Protein AF-A0A2H5UZZ0-F1 (afdb_monomer_lite)

pLDDT: mean 88.1, std 7.13, range [58.72, 93.19]

Radius of gyration: 11.6 Å; chains: 1; bounding box: 24×25×24 Å

Structure (mmCIF, N/CA/C/O backbone):
data_AF-A0A2H5UZZ0-F1
#
_entry.id   AF-A0A2H5UZZ0-F1
#
loop_
_atom_site.group_PDB
_atom_site.id
_atom_site.type_symbol
_atom_site.label_atom_id
_atom_site.label_alt_id
_atom_site.label_comp_id
_atom_site.label_asym_id
_atom_site.label_entity_id
_atom_site.label_seq_id
_atom_site.pdbx_PDB_ins_code
_atom_site.Cartn_x
_atom_site.Cartn_y
_atom_site.Cartn_z
_atom_site.occupancy
_atom_site.B_iso_or_equiv
_atom_site.auth_seq_id
_atom_site.auth_comp_id
_atom_site.auth_asym_id
_atom_site.auth_atom_id
_atom_site.pdbx_PDB_model_num
ATOM 1 N N . MET A 1 1 ? -2.057 -1.718 -13.444 1.00 82.50 1 MET A N 1
ATOM 2 C CA . MET A 1 1 ? -0.652 -2.173 -13.579 1.00 82.50 1 MET A CA 1
ATOM 3 C C . MET A 1 1 ? -0.519 -3.522 -12.903 1.00 82.50 1 MET A C 1
ATOM 5 O O . MET A 1 1 ? -0.772 -3.608 -11.705 1.00 82.50 1 MET A O 1
ATOM 9 N N . LEU A 1 2 ? -0.146 -4.548 -13.664 1.00 9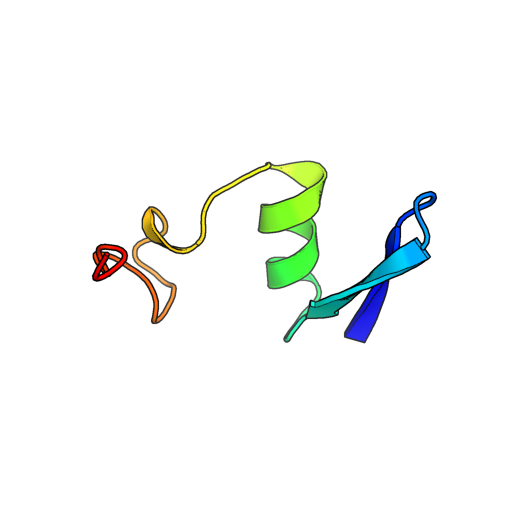1.19 2 LEU A N 1
ATOM 10 C CA . LEU A 1 2 ? 0.138 -5.883 -13.144 1.00 91.19 2 LEU A CA 1
ATOM 11 C C . LEU A 1 2 ? 1.566 -5.920 -12.576 1.00 91.19 2 LEU A C 1
ATOM 13 O O . LEU A 1 2 ? 2.504 -5.468 -13.229 1.00 91.19 2 LEU A O 1
ATOM 17 N N . TYR A 1 3 ? 1.724 -6.433 -11.360 1.00 91.44 3 TYR A N 1
ATOM 18 C CA . TYR A 1 3 ? 3.012 -6.677 -10.719 1.00 91.44 3 TYR A CA 1
ATOM 19 C C . TYR A 1 3 ? 3.103 -8.148 -10.330 1.00 91.44 3 TYR A C 1
ATOM 21 O O . TYR A 1 3 ? 2.269 -8.638 -9.571 1.00 91.44 3 TYR A O 1
ATOM 29 N N . VAL A 1 4 ? 4.110 -8.840 -10.849 1.00 92.06 4 VAL A N 1
ATOM 30 C CA . VAL A 1 4 ? 4.331 -10.265 -10.594 1.00 92.06 4 VAL A CA 1
ATOM 31 C C . VAL A 1 4 ? 5.515 -10.396 -9.646 1.00 92.06 4 VAL A C 1
ATOM 33 O O . VAL A 1 4 ? 6.585 -9.850 -9.914 1.00 92.06 4 VAL A O 1
ATOM 36 N N . LYS A 1 5 ? 5.308 -11.062 -8.508 1.00 89.94 5 LYS A N 1
ATOM 37 C CA . LYS A 1 5 ? 6.384 -11.400 -7.567 1.00 89.94 5 LYS A CA 1
ATOM 38 C C . LYS A 1 5 ? 7.142 -12.639 -8.049 1.00 89.94 5 LYS A C 1
ATOM 40 O O . LYS A 1 5 ? 6.620 -13.410 -8.848 1.00 89.94 5 LYS A O 1
ATOM 45 N N . ASN A 1 6 ? 8.350 -12.854 -7.530 1.00 92.19 6 ASN A N 1
ATOM 46 C CA . ASN A 1 6 ? 9.186 -14.007 -7.898 1.00 92.19 6 ASN A CA 1
ATOM 47 C C . ASN A 1 6 ? 8.526 -15.351 -7.539 1.00 92.19 6 ASN A C 1
ATOM 49 O O . ASN A 1 6 ? 8.749 -16.350 -8.209 1.00 92.19 6 ASN A O 1
ATOM 53 N N . ASP A 1 7 ? 7.668 -15.350 -6.519 1.00 92.38 7 ASP A N 1
ATOM 54 C CA . ASP A 1 7 ? 6.802 -16.461 -6.107 1.00 92.38 7 ASP A CA 1
ATOM 55 C C . ASP A 1 7 ? 5.596 -16.717 -7.041 1.00 92.38 7 ASP A C 1
ATOM 57 O O . ASP A 1 7 ? 4.784 -17.598 -6.775 1.00 92.38 7 ASP A O 1
ATOM 61 N N . GLY A 1 8 ? 5.440 -15.956 -8.129 1.00 91.75 8 GLY A N 1
ATOM 62 C CA . GLY A 1 8 ? 4.333 -16.094 -9.083 1.00 91.75 8 GLY A CA 1
ATOM 63 C C . GLY A 1 8 ? 3.044 -15.376 -8.669 1.00 91.75 8 GLY A C 1
ATOM 64 O O . GLY A 1 8 ? 2.101 -15.296 -9.458 1.00 91.75 8 GLY A O 1
ATOM 65 N N . THR A 1 9 ? 2.987 -14.789 -7.467 1.00 93.00 9 THR A N 1
ATOM 66 C CA . THR A 1 9 ? 1.827 -14.001 -7.034 1.00 93.00 9 THR A CA 1
ATOM 67 C C . THR A 1 9 ? 1.658 -12.764 -7.914 1.00 93.00 9 THR A C 1
ATOM 69 O O . THR A 1 9 ? 2.560 -11.929 -8.027 1.00 93.00 9 THR A O 1
ATOM 72 N N . GLN A 1 10 ? 0.456 -12.597 -8.454 1.00 92.94 10 GLN A N 1
ATOM 73 C CA . GLN A 1 10 ? 0.076 -11.451 -9.269 1.00 92.94 10 GLN A CA 1
ATOM 74 C C . GLN A 1 10 ? -0.692 -10.429 -8.426 1.00 92.94 10 GLN A C 1
ATOM 76 O O . GLN A 1 10 ? -1.720 -10.740 -7.828 1.00 92.94 10 GLN A O 1
ATOM 81 N N . LEU A 1 11 ? -0.194 -9.196 -8.376 1.00 91.94 11 LEU A N 1
ATOM 82 C CA . LEU A 1 11 ? -0.826 -8.067 -7.700 1.00 91.94 11 LEU A CA 1
ATOM 83 C C . LEU A 1 11 ? -1.249 -7.024 -8.728 1.00 91.94 11 LEU A C 1
ATOM 85 O O . LEU A 1 11 ? -0.441 -6.545 -9.526 1.00 91.94 11 LEU A O 1
ATOM 89 N N . TRP A 1 12 ? -2.522 -6.645 -8.679 1.00 91.69 12 TRP A N 1
ATOM 90 C CA . TRP A 1 12 ? -3.070 -5.595 -9.525 1.00 91.69 12 TRP A CA 1
ATOM 91 C C . TRP A 1 12 ? -3.103 -4.265 -8.785 1.00 91.69 12 TRP A C 1
ATOM 93 O O . TRP A 1 12 ? -3.818 -4.089 -7.802 1.00 91.69 12 TRP A O 1
ATOM 103 N N . PHE A 1 13 ? -2.322 -3.311 -9.284 1.00 91.25 13 PHE A N 1
ATOM 104 C CA . PHE A 1 13 ? -2.230 -1.970 -8.726 1.00 91.25 13 PHE A CA 1
ATOM 105 C C . PHE A 1 13 ? -2.931 -0.933 -9.602 1.00 91.25 13 PHE A C 1
ATOM 107 O O . PHE A 1 13 ? -2.806 -0.940 -10.831 1.00 91.25 13 PHE A O 1
ATOM 114 N N . CYS A 1 14 ? -3.589 0.010 -8.928 1.00 88.75 14 CYS A N 1
ATOM 115 C CA . CYS A 1 14 ? -4.213 1.203 -9.497 1.00 88.75 14 CYS A CA 1
ATOM 116 C C . CYS A 1 14 ? -3.215 2.152 -10.164 1.00 88.75 14 CYS A C 1
ATOM 118 O O . CYS A 1 14 ? -3.443 2.655 -11.257 1.00 88.75 14 CYS A O 1
ATOM 120 N N . SER A 1 15 ? -2.103 2.420 -9.484 1.00 89.88 15 SER A N 1
ATOM 121 C CA . SER A 1 15 ? -1.114 3.408 -9.902 1.00 89.88 15 SER A CA 1
ATOM 122 C C . SER A 1 15 ? 0.269 3.049 -9.369 1.00 89.88 15 SER A C 1
ATOM 124 O O . SER A 1 15 ? 0.414 2.209 -8.473 1.00 89.88 15 SER A O 1
ATOM 126 N N . ARG A 1 16 ? 1.300 3.735 -9.876 1.00 90.81 16 ARG A N 1
ATOM 127 C CA . ARG A 1 16 ? 2.674 3.596 -9.374 1.00 90.81 16 ARG A CA 1
ATOM 128 C C . ARG A 1 16 ? 2.761 3.877 -7.870 1.00 90.81 16 ARG A C 1
ATOM 130 O O . ARG A 1 16 ? 3.435 3.136 -7.163 1.00 90.81 16 ARG A O 1
ATOM 137 N N . ARG A 1 17 ? 2.029 4.877 -7.363 1.00 89.25 17 ARG A N 1
ATOM 138 C CA . ARG A 1 17 ? 1.989 5.207 -5.926 1.00 89.25 17 ARG A CA 1
ATOM 139 C C . ARG A 1 17 ? 1.497 4.024 -5.087 1.00 89.25 17 ARG A C 1
ATOM 141 O O . ARG A 1 17 ? 2.104 3.735 -4.060 1.00 89.25 17 ARG A O 1
ATOM 148 N N . CYS A 1 18 ? 0.458 3.319 -5.556 1.00 90.38 18 CYS A N 1
ATOM 149 C CA . CYS A 1 18 ? -0.082 2.123 -4.897 1.00 90.38 18 CYS A CA 1
ATOM 150 C C . CYS A 1 18 ? 1.002 1.028 -4.763 1.00 90.38 18 CYS A C 1
ATOM 152 O O . CYS A 1 18 ? 1.178 0.458 -3.687 1.00 90.38 18 CYS A O 1
ATOM 154 N N . ARG A 1 19 ? 1.778 0.789 -5.832 1.00 92.12 19 ARG A N 1
ATOM 155 C CA . ARG A 1 19 ? 2.871 -0.198 -5.846 1.00 92.12 19 ARG A CA 1
ATOM 156 C C . ARG A 1 19 ? 4.005 0.177 -4.889 1.00 92.12 19 ARG A C 1
ATOM 158 O O . ARG A 1 19 ? 4.394 -0.656 -4.082 1.00 92.12 19 ARG A O 1
ATOM 165 N N . VAL A 1 20 ? 4.519 1.407 -4.961 1.00 92.25 20 VAL A N 1
ATOM 166 C CA . VAL A 1 20 ? 5.654 1.864 -4.130 1.00 92.25 20 VAL A CA 1
ATOM 167 C C . VAL A 1 20 ? 5.299 1.776 -2.640 1.00 92.25 20 VAL A C 1
ATOM 169 O O . VAL A 1 20 ? 6.058 1.232 -1.843 1.00 92.25 20 VAL A O 1
ATOM 172 N N . TYR A 1 21 ? 4.102 2.228 -2.252 1.00 92.31 21 TYR A N 1
ATOM 173 C CA . TYR A 1 21 ? 3.665 2.158 -0.854 1.00 92.31 21 TYR A CA 1
ATOM 174 C C . TYR A 1 21 ? 3.546 0.725 -0.329 1.00 92.31 21 TYR A C 1
ATOM 176 O O . TYR A 1 21 ? 3.955 0.460 0.802 1.00 92.31 21 TYR A O 1
ATOM 184 N N . MET A 1 22 ? 2.995 -0.192 -1.128 1.00 91.56 22 MET A N 1
ATOM 185 C CA . MET A 1 22 ? 2.771 -1.570 -0.693 1.00 91.56 22 MET A CA 1
ATOM 186 C C . MET A 1 22 ? 4.040 -2.432 -0.769 1.00 91.56 22 MET A C 1
ATOM 188 O O . MET A 1 22 ? 4.269 -3.239 0.126 1.00 91.56 22 MET A O 1
ATOM 192 N N . ILE A 1 23 ? 4.863 -2.269 -1.809 1.00 91.62 23 ILE A N 1
ATOM 193 C CA . ILE A 1 23 ? 6.044 -3.110 -2.057 1.00 91.62 23 ILE A CA 1
ATOM 194 C C .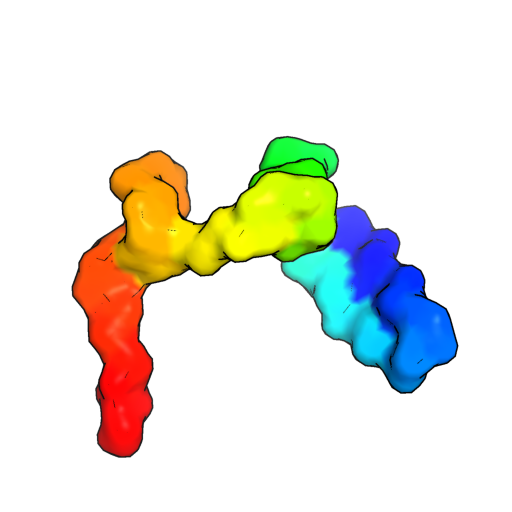 ILE A 1 23 ? 7.302 -2.542 -1.394 1.00 91.62 23 ILE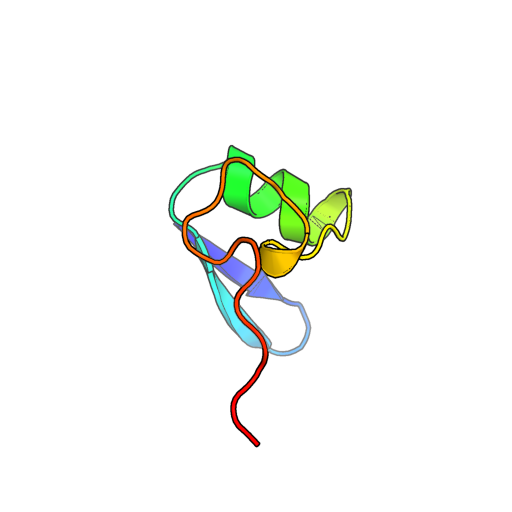 A C 1
ATOM 196 O O . ILE A 1 23 ? 7.975 -3.263 -0.662 1.00 91.62 23 ILE A O 1
ATOM 200 N N . GLU A 1 24 ? 7.616 -1.264 -1.615 1.00 92.50 24 GLU A N 1
ATOM 201 C CA . GLU A 1 24 ? 8.860 -0.655 -1.119 1.00 92.50 24 GLU A CA 1
ATOM 202 C C . GLU A 1 24 ? 8.706 -0.196 0.333 1.00 92.50 24 GLU A C 1
ATOM 204 O O . GLU A 1 24 ? 9.504 -0.558 1.195 1.00 92.50 24 GLU A O 1
ATOM 209 N N . HIS A 1 25 ? 7.633 0.540 0.642 1.00 93.19 25 HIS A N 1
ATOM 210 C CA . HIS A 1 25 ? 7.391 1.038 2.001 1.00 93.19 25 HIS A CA 1
ATOM 211 C C . HIS A 1 25 ? 6.664 0.046 2.916 1.00 93.19 25 HIS A C 1
ATOM 213 O O . HIS A 1 25 ? 6.503 0.337 4.105 1.00 93.19 25 HIS A O 1
ATOM 219 N N . LYS A 1 26 ? 6.196 -1.092 2.378 1.00 90.50 26 LYS A N 1
ATOM 220 C CA . LYS A 1 26 ? 5.469 -2.143 3.114 1.00 90.50 26 LYS A CA 1
ATOM 221 C C . LYS A 1 26 ? 4.324 -1.590 3.977 1.00 90.50 26 LYS A C 1
ATOM 223 O O . LYS A 1 26 ? 4.077 -2.058 5.088 1.00 90.50 26 LYS A O 1
ATOM 228 N N . LYS A 1 27 ? 3.647 -0.539 3.501 1.00 91.19 27 LYS A N 1
ATOM 229 C CA . LYS A 1 27 ? 2.536 0.093 4.219 1.00 91.19 27 LYS A CA 1
ATOM 230 C C . LYS A 1 27 ? 1.247 -0.665 3.950 1.00 91.19 27 LYS A C 1
ATOM 232 O O . LYS A 1 27 ? 0.863 -0.874 2.802 1.00 91.19 27 LYS A O 1
ATOM 237 N N . ASP A 1 28 ? 0.539 -0.984 5.025 1.00 88.12 28 ASP A N 1
ATOM 238 C CA . ASP A 1 28 ? -0.828 -1.476 4.940 1.00 88.12 28 ASP A CA 1
ATOM 239 C C . ASP A 1 28 ? -1.772 -0.357 4.485 1.00 88.12 28 ASP A C 1
ATOM 241 O O . ASP A 1 28 ? -1.839 0.680 5.158 1.00 88.12 28 ASP A O 1
ATOM 245 N N . PRO A 1 29 ? -2.572 -0.558 3.421 1.00 89.56 29 PRO A N 1
ATOM 246 C CA . PRO A 1 29 ? -3.553 0.434 2.993 1.00 89.56 29 PRO A CA 1
ATOM 247 C C . PRO A 1 29 ? -4.541 0.765 4.117 1.00 89.56 29 PRO A C 1
ATOM 249 O O . PRO A 1 29 ? -4.864 1.922 4.338 1.00 89.56 29 PRO A O 1
ATOM 252 N N . ARG A 1 30 ? -4.898 -0.208 4.959 1.00 88.56 30 ARG A N 1
ATOM 253 C CA . ARG A 1 30 ? -5.835 -0.013 6.080 1.00 88.56 30 ARG A CA 1
ATOM 254 C C . ARG A 1 30 ? -5.383 1.012 7.122 1.00 88.56 30 ARG A C 1
ATOM 256 O O . ARG A 1 30 ? -6.211 1.547 7.853 1.00 88.56 30 ARG A O 1
ATOM 263 N N . LYS A 1 31 ? -4.078 1.290 7.197 1.00 88.62 31 LYS A N 1
ATOM 264 C CA . LYS A 1 31 ? -3.489 2.283 8.110 1.00 88.62 31 LYS A CA 1
ATOM 265 C C . LYS A 1 31 ? -3.264 3.642 7.436 1.00 88.62 31 LYS A C 1
ATOM 267 O O . LYS A 1 31 ? -2.931 4.612 8.112 1.00 88.62 31 LYS A O 1
ATOM 272 N N . LEU A 1 32 ? -3.440 3.733 6.117 1.00 89.88 32 LEU A N 1
ATOM 273 C CA . LEU A 1 32 ? -3.247 4.950 5.335 1.00 89.88 32 LEU A CA 1
ATOM 274 C C . LEU A 1 32 ? -4.569 5.713 5.206 1.00 89.88 32 LEU A C 1
ATOM 276 O O . LEU A 1 32 ? -5.450 5.282 4.467 1.00 89.88 32 LEU A O 1
ATOM 280 N N . LYS A 1 33 ? -4.658 6.883 5.856 1.00 88.25 33 LYS A N 1
ATOM 281 C CA . LYS A 1 33 ? -5.847 7.765 5.881 1.00 88.25 33 LYS A CA 1
ATOM 282 C C . LYS A 1 33 ? -6.424 8.116 4.503 1.00 88.25 33 LYS A C 1
ATOM 284 O O . LYS A 1 33 ? -7.602 8.416 4.396 1.00 88.25 33 LYS A O 1
ATOM 289 N N . TRP A 1 34 ? -5.591 8.106 3.463 1.00 87.31 34 TRP A N 1
ATOM 290 C CA . TRP A 1 34 ? -5.964 8.497 2.100 1.00 87.31 34 TRP A CA 1
ATOM 291 C C . TRP A 1 34 ? -6.489 7.340 1.239 1.00 87.31 34 TRP A C 1
ATOM 293 O O . TRP A 1 34 ? -6.829 7.551 0.078 1.00 87.31 34 TRP A O 1
ATOM 303 N N . THR A 1 35 ? -6.523 6.113 1.763 1.00 89.31 35 THR A N 1
ATOM 304 C CA . THR A 1 35 ? -7.046 4.959 1.023 1.00 89.31 35 THR A CA 1
ATOM 305 C C . THR A 1 35 ? -8.478 4.652 1.447 1.00 89.31 35 THR A C 1
ATOM 307 O O . THR A 1 35 ? -8.846 4.840 2.603 1.00 89.31 35 THR A O 1
ATOM 310 N N . GLN A 1 36 ? -9.281 4.113 0.530 1.00 87.00 36 GLN A N 1
ATOM 311 C CA . GLN A 1 36 ? -10.674 3.733 0.811 1.00 87.00 36 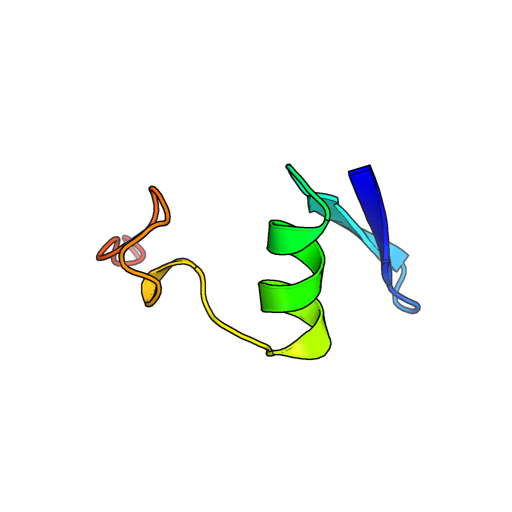GLN A CA 1
ATOM 312 C C . GLN A 1 36 ? -10.808 2.618 1.860 1.00 87.00 36 GLN A C 1
ATOM 314 O O . GLN A 1 36 ? -11.858 2.461 2.471 1.00 87.00 36 GLN A O 1
ATOM 319 N N . LEU A 1 37 ? -9.740 1.847 2.077 1.00 87.12 37 LEU A N 1
ATOM 320 C CA . LEU A 1 37 ? -9.702 0.752 3.048 1.00 87.12 37 LEU A CA 1
ATOM 321 C C . LEU A 1 37 ? -9.325 1.234 4.459 1.00 87.12 37 LEU A C 1
ATOM 323 O O . LEU A 1 37 ? -9.182 0.413 5.368 1.00 87.12 37 LE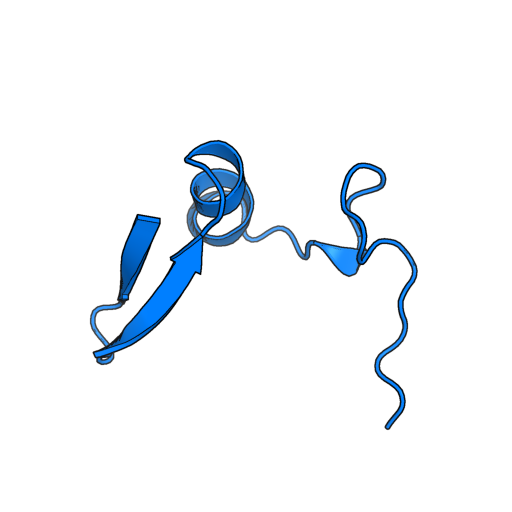U A O 1
ATOM 327 N N . TYR A 1 38 ? -9.100 2.537 4.649 1.00 90.25 38 TYR A N 1
ATOM 328 C CA . TYR A 1 38 ? -8.708 3.095 5.937 1.00 90.25 38 TYR A CA 1
ATOM 329 C C . TYR A 1 38 ? -9.744 2.781 7.020 1.00 90.25 38 TYR A C 1
ATOM 331 O O . TYR A 1 38 ? -10.933 3.033 6.849 1.00 90.25 38 TYR A O 1
ATOM 339 N N . GLY A 1 39 ? -9.289 2.216 8.140 1.00 85.69 39 GLY A N 1
ATOM 340 C CA . GLY A 1 39 ? -10.164 1.880 9.267 1.00 85.69 39 GLY A CA 1
ATOM 341 C C . GLY A 1 39 ? -11.054 0.649 9.056 1.00 85.69 39 GLY A C 1
ATOM 342 O O . GLY A 1 39 ? -11.780 0.271 9.973 1.00 85.69 39 GLY A O 1
ATOM 343 N N . GLN A 1 40 ? -10.980 -0.027 7.903 1.00 85.44 40 GLN A N 1
ATOM 344 C CA . GLN A 1 40 ? -11.686 -1.292 7.715 1.00 85.44 40 GLN A CA 1
ATOM 345 C C . GLN A 1 40 ? -11.007 -2.405 8.519 1.00 85.44 40 GLN A C 1
ATOM 347 O O . GLN A 1 40 ? -9.879 -2.819 8.229 1.00 85.44 40 GLN A O 1
ATOM 352 N N . GLN A 1 41 ? -11.712 -2.915 9.528 1.00 77.00 41 GLN A N 1
ATOM 353 C CA . GLN A 1 41 ? -11.350 -4.170 10.178 1.00 77.00 41 GLN A CA 1
ATOM 354 C C . GLN A 1 41 ? -11.688 -5.332 9.241 1.00 77.00 41 GLN A C 1
ATOM 356 O O . GLN A 1 41 ? -12.702 -5.301 8.539 1.00 77.00 41 GLN A O 1
ATOM 361 N N . ARG A 1 42 ? -10.844 -6.372 9.220 1.00 69.56 42 ARG A N 1
ATOM 362 C CA . ARG A 1 42 ? -11.251 -7.642 8.612 1.00 69.56 42 ARG A CA 1
ATOM 363 C C . ARG A 1 42 ? -12.435 -8.146 9.429 1.00 69.56 42 ARG A C 1
ATOM 365 O O . ARG A 1 42 ? -12.244 -8.492 10.589 1.00 69.56 42 ARG A O 1
ATOM 372 N N . ARG A 1 43 ? -13.636 -8.163 8.844 1.00 65.25 43 ARG A N 1
ATOM 373 C CA . ARG A 1 43 ? -14.696 -9.034 9.357 1.00 65.25 43 ARG A CA 1
ATOM 374 C C . ARG A 1 43 ? -14.157 -10.459 9.238 1.00 65.25 43 ARG A C 1
ATOM 376 O O . ARG A 1 43 ? -13.832 -10.881 8.127 1.00 65.25 43 ARG A O 1
ATOM 383 N N . SER A 1 44 ? -13.907 -11.074 10.393 1.00 58.72 44 SER A N 1
ATOM 384 C CA . SER A 1 44 ? -13.553 -12.488 10.514 1.00 58.72 44 SER A CA 1
ATOM 385 C C . SER A 1 44 ? -14.761 -13.364 10.231 1.00 58.72 44 SER A C 1
ATOM 387 O O . SER A 1 44 ? -15.894 -12.854 10.374 1.00 58.72 44 SER A O 1
#

Foldseek 3Di:
DWDADPVRDIDDDPDPVRCCCCPVVVDDLCCPPPHPNPVPDPPD

Secondary structure (DSSP, 8-state):
-EEE-TTS-EEE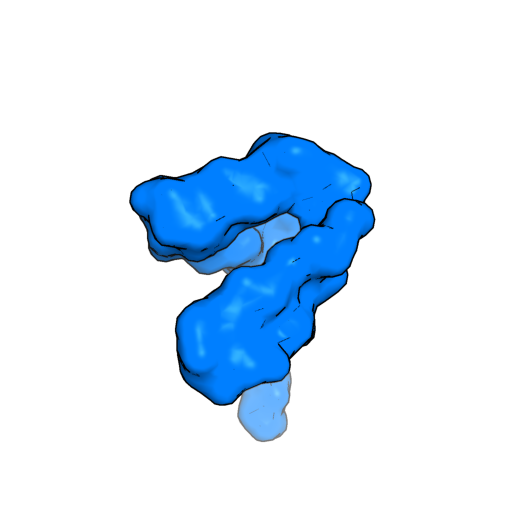-SSHHHHIIIIIS---GGG-TTSTTTT-----

Sequence (44 aa):
MLYVKNDGTQLWFCSRRCRVYMIEHKKDPRKLKWTQLYGQQRRS